Protein AF-A0A503AR56-F1 (afdb_monomer)

Radius of gyration: 16.12 Å; Cα contacts (8 Å, |Δi|>4): 61; chains: 1; bounding box: 33×20×62 Å

Foldseek 3Di:
DDPPPPPPPDLPLVVLLVLLVVLLVVLVPDPADDVVSLVSQLVSLPSLDDDDPLSVQLNVLSVLLNCCRVVVHDSVSNVVSSVSNSVSSVVVSVVSVVVVVVPDD

Structure (mmCIF, N/CA/C/O backbone):
data_AF-A0A503AR56-F1
#
_entry.id   AF-A0A503AR56-F1
#
loop_
_atom_site.group_PDB
_atom_site.id
_atom_site.type_symbol
_atom_site.label_atom_id
_atom_site.label_alt_id
_atom_site.label_comp_id
_atom_site.label_asym_id
_atom_site.label_entity_id
_atom_site.label_seq_id
_atom_site.pdbx_PDB_ins_code
_atom_site.Cartn_x
_atom_site.Cartn_y
_atom_site.Cartn_z
_atom_site.occupancy
_atom_site.B_iso_or_equiv
_atom_site.auth_seq_id
_atom_si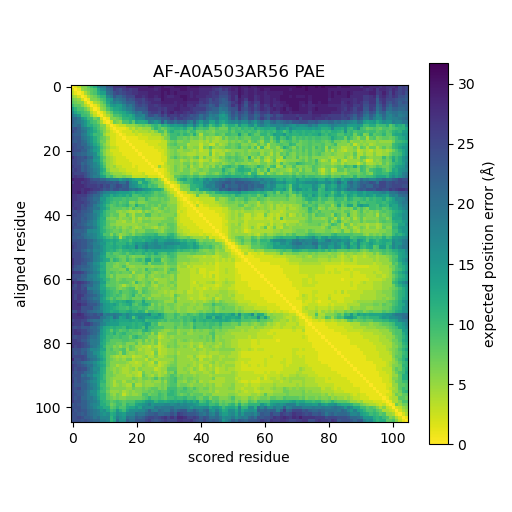te.auth_comp_i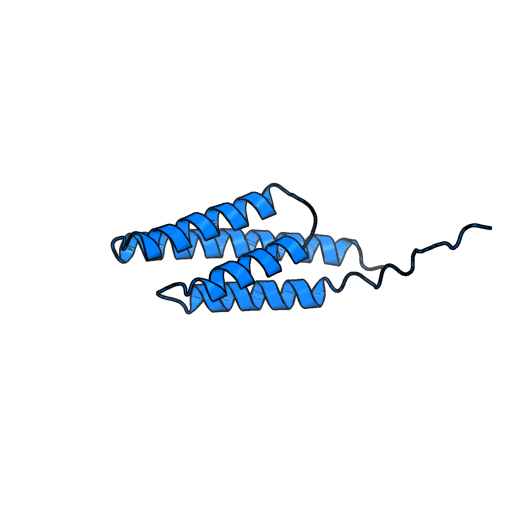d
_atom_site.auth_asym_id
_atom_site.auth_atom_id
_atom_site.pdbx_PDB_model_num
ATOM 1 N N . MET A 1 1 ? 10.529 -12.429 -45.351 1.00 41.44 1 MET A N 1
ATOM 2 C CA . MET A 1 1 ? 10.368 -11.083 -44.767 1.00 41.44 1 MET A CA 1
ATOM 3 C C . MET A 1 1 ? 9.553 -11.233 -43.495 1.00 41.44 1 MET A C 1
ATOM 5 O O . MET A 1 1 ? 8.413 -11.661 -43.588 1.00 41.44 1 MET A O 1
ATOM 9 N N . LEU A 1 2 ? 10.165 -11.001 -42.335 1.00 46.09 2 LEU A N 1
ATOM 10 C CA . LEU A 1 2 ? 9.494 -10.953 -41.031 1.00 46.09 2 LEU A CA 1
ATOM 11 C C . LEU A 1 2 ? 9.181 -9.482 -40.723 1.00 46.09 2 LEU A C 1
ATOM 13 O O . LEU A 1 2 ? 10.065 -8.653 -40.951 1.00 46.09 2 LEU A O 1
ATOM 17 N N . PRO A 1 3 ? 7.985 -9.129 -40.226 1.00 47.09 3 PRO A N 1
ATOM 18 C CA . PRO A 1 3 ? 7.785 -7.811 -39.652 1.00 47.09 3 PRO A CA 1
ATOM 19 C C . PRO A 1 3 ? 8.527 -7.766 -38.313 1.00 47.09 3 PRO A C 1
ATOM 21 O O . PRO A 1 3 ? 8.235 -8.541 -37.404 1.00 47.09 3 PRO A O 1
ATOM 24 N N . ALA A 1 4 ? 9.518 -6.883 -38.220 1.00 49.09 4 ALA A N 1
ATOM 25 C CA . ALA A 1 4 ? 10.117 -6.495 -36.955 1.00 49.09 4 ALA A CA 1
ATOM 26 C C . ALA A 1 4 ? 9.059 -5.724 -36.154 1.00 49.09 4 ALA A C 1
ATOM 28 O O . ALA A 1 4 ? 8.797 -4.554 -36.418 1.00 49.09 4 ALA A O 1
ATOM 29 N N . THR A 1 5 ? 8.394 -6.401 -35.225 1.00 51.50 5 THR A N 1
ATOM 30 C CA . THR A 1 5 ? 7.632 -5.747 -34.162 1.00 51.50 5 THR A CA 1
ATOM 31 C C . THR A 1 5 ? 8.609 -5.372 -33.060 1.00 51.50 5 THR A C 1
ATOM 33 O O . THR A 1 5 ? 8.810 -6.156 -32.142 1.00 51.50 5 THR A O 1
ATOM 36 N N . ASP A 1 6 ? 9.233 -4.206 -33.178 1.00 47.22 6 ASP A N 1
ATOM 37 C CA . ASP A 1 6 ? 9.986 -3.588 -32.079 1.00 47.22 6 ASP A CA 1
ATOM 38 C C . ASP A 1 6 ? 9.728 -2.073 -32.019 1.00 47.22 6 ASP A C 1
ATOM 40 O O . ASP A 1 6 ? 10.589 -1.279 -31.662 1.00 47.22 6 ASP A O 1
ATOM 44 N N . ASP A 1 7 ? 8.488 -1.664 -32.302 1.00 45.47 7 ASP A N 1
ATOM 45 C CA . ASP A 1 7 ? 7.937 -0.436 -31.718 1.00 45.47 7 ASP A CA 1
ATOM 46 C C . ASP A 1 7 ? 7.451 -0.761 -30.295 1.00 45.47 7 ASP A C 1
ATOM 48 O O . ASP A 1 7 ? 6.259 -0.757 -29.977 1.00 45.47 7 ASP A O 1
ATOM 52 N N . VAL A 1 8 ? 8.397 -1.114 -29.420 1.00 51.69 8 VAL A N 1
ATOM 53 C CA . VAL A 1 8 ? 8.179 -1.041 -27.976 1.00 51.69 8 VAL A CA 1
ATOM 54 C C . VAL A 1 8 ? 8.128 0.448 -27.668 1.00 51.69 8 VAL A C 1
ATOM 56 O O . VAL A 1 8 ? 9.158 1.121 -27.649 1.00 51.69 8 VAL A O 1
ATOM 59 N N . ALA A 1 9 ? 6.913 0.972 -27.487 1.00 46.16 9 ALA A N 1
ATOM 60 C CA . ALA A 1 9 ? 6.698 2.329 -27.001 1.00 46.16 9 ALA A CA 1
ATOM 61 C C . ALA A 1 9 ? 7.675 2.616 -25.843 1.00 46.16 9 ALA A C 1
ATOM 63 O O . ALA A 1 9 ? 7.875 1.728 -25.005 1.00 46.16 9 ALA A O 1
ATOM 64 N N . PRO A 1 10 ? 8.304 3.807 -25.787 1.00 48.94 10 PRO A N 1
ATOM 65 C CA . PRO A 1 10 ? 9.244 4.136 -24.724 1.00 48.94 10 PRO A CA 1
ATOM 66 C C . PRO A 1 10 ? 8.553 3.859 -23.396 1.00 48.94 10 PRO A C 1
ATOM 68 O O . PRO A 1 10 ? 7.491 4.422 -23.133 1.00 48.94 10 PRO A O 1
ATOM 71 N N . TRP A 1 11 ? 9.111 2.930 -22.615 1.00 52.88 11 TRP A N 1
ATOM 72 C CA . TRP A 1 11 ? 8.552 2.501 -21.338 1.00 52.88 11 TRP A CA 1
ATOM 73 C C . TRP A 1 11 ? 8.185 3.757 -20.541 1.00 52.88 11 TRP A C 1
ATOM 75 O O . TRP A 1 11 ? 9.099 4.518 -20.203 1.00 52.88 11 TRP A O 1
ATOM 85 N N . PRO A 1 12 ? 6.899 4.036 -20.258 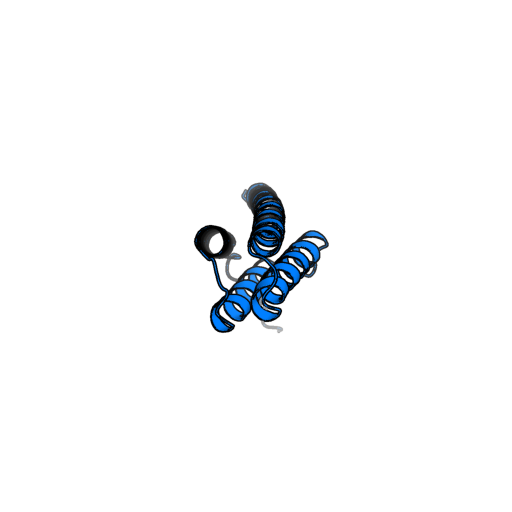1.00 65.06 12 PRO A N 1
ATOM 86 C CA . PRO A 1 12 ? 6.497 5.272 -19.604 1.00 65.06 12 PRO A CA 1
ATOM 87 C C . PRO A 1 12 ? 6.733 5.126 -18.099 1.00 65.06 12 PRO A C 1
ATOM 89 O O . PRO A 1 12 ? 5.832 5.227 -17.275 1.00 65.06 12 PRO A O 1
ATOM 92 N N . TRP A 1 13 ? 7.982 4.858 -17.715 1.00 65.00 13 TRP A N 1
ATOM 93 C CA . TRP A 1 13 ? 8.412 4.671 -16.333 1.00 65.00 13 TRP A CA 1
ATOM 94 C C . TRP A 1 13 ? 8.047 5.879 -15.462 1.00 65.00 13 TRP A C 1
ATOM 96 O O . TRP A 1 13 ? 7.785 5.715 -14.277 1.00 65.00 13 TRP A O 1
ATOM 106 N N . ARG A 1 14 ? 7.953 7.084 -16.047 1.00 66.12 14 ARG A N 1
ATOM 107 C CA . ARG A 1 14 ? 7.472 8.293 -15.359 1.00 66.12 14 ARG A CA 1
ATOM 108 C C . ARG A 1 14 ? 6.002 8.204 -14.955 1.00 66.12 14 ARG A C 1
ATOM 110 O O . ARG A 1 14 ? 5.676 8.613 -13.845 1.00 66.12 14 ARG A O 1
ATOM 117 N N . ASP A 1 15 ? 5.145 7.659 -15.814 1.00 76.12 15 ASP A N 1
ATOM 118 C CA . ASP A 1 15 ? 3.725 7.477 -15.500 1.00 76.12 15 ASP A CA 1
ATOM 119 C C . ASP A 1 15 ? 3.571 6.403 -14.416 1.00 76.12 15 ASP A C 1
ATOM 121 O O . ASP A 1 15 ? 2.863 6.606 -13.432 1.00 76.12 15 ASP A O 1
ATOM 125 N N . HIS A 1 16 ? 4.356 5.324 -14.502 1.00 70.81 16 HIS A N 1
ATOM 126 C CA . HIS A 1 16 ? 4.391 4.286 -13.470 1.00 70.81 16 HIS A CA 1
ATOM 127 C C . HIS A 1 16 ? 4.912 4.793 -12.113 1.00 70.81 16 HIS A C 1
ATOM 129 O O . HIS A 1 16 ? 4.390 4.410 -11.065 1.00 70.81 16 HIS A O 1
ATOM 135 N N . LEU A 1 17 ? 5.910 5.683 -12.099 1.00 73.75 17 LEU A N 1
ATOM 136 C CA . LEU A 1 17 ? 6.378 6.337 -10.872 1.00 73.75 17 LEU A CA 1
ATOM 137 C C . LEU A 1 17 ? 5.342 7.306 -10.301 1.00 73.75 17 LEU A C 1
ATOM 139 O O . LEU A 1 17 ? 5.181 7.382 -9.082 1.00 73.75 17 LEU A O 1
ATOM 143 N N . ALA A 1 18 ? 4.630 8.043 -11.155 1.00 77.94 18 ALA A N 1
ATOM 144 C CA . ALA A 1 18 ? 3.548 8.917 -10.720 1.00 77.94 18 ALA A CA 1
ATOM 145 C C . ALA A 1 18 ? 2.416 8.109 -10.065 1.00 77.94 18 ALA A C 1
ATOM 147 O O . ALA A 1 18 ? 1.914 8.507 -9.008 1.00 77.94 18 ALA A O 1
ATOM 148 N N . ASP A 1 19 ? 2.081 6.953 -10.640 1.00 78.94 19 ASP A N 1
ATOM 149 C CA . ASP A 1 19 ? 1.123 6.000 -10.085 1.00 78.94 19 ASP A CA 1
ATOM 150 C C . ASP A 1 19 ? 1.606 5.403 -8.754 1.00 78.94 19 ASP A C 1
ATOM 152 O O . ASP A 1 19 ? 0.834 5.346 -7.795 1.00 78.94 19 ASP A O 1
ATOM 156 N N . LEU A 1 20 ? 2.886 5.032 -8.637 1.00 76.62 20 LEU A N 1
ATOM 157 C CA . LEU A 1 20 ? 3.470 4.536 -7.384 1.00 76.62 20 LEU A CA 1
ATOM 158 C C . LEU A 1 20 ? 3.458 5.605 -6.283 1.00 76.62 20 LEU A C 1
ATOM 160 O O . LEU A 1 20 ? 3.075 5.338 -5.143 1.00 76.62 20 LEU A O 1
ATOM 164 N N . ALA A 1 21 ? 3.802 6.844 -6.629 1.00 78.00 21 ALA A N 1
ATOM 165 C CA . ALA A 1 21 ? 3.744 7.967 -5.705 1.00 78.00 21 ALA A CA 1
ATOM 166 C C . ALA A 1 21 ? 2.298 8.283 -5.285 1.00 78.00 21 ALA A C 1
ATOM 168 O O . ALA A 1 21 ? 2.048 8.649 -4.133 1.00 78.00 21 ALA A O 1
ATOM 169 N N . ALA A 1 22 ? 1.331 8.143 -6.197 1.00 80.75 22 ALA A N 1
ATOM 170 C CA . ALA A 1 22 ? -0.088 8.279 -5.888 1.00 80.75 22 ALA A CA 1
ATOM 171 C C . ALA A 1 22 ? -0.578 7.156 -4.964 1.00 80.75 22 ALA A C 1
ATOM 173 O O . ALA A 1 22 ? -1.292 7.447 -4.004 1.00 80.75 22 ALA A O 1
ATOM 174 N N . LEU A 1 23 ? -0.144 5.913 -5.193 1.00 79.75 23 LEU A N 1
ATOM 175 C CA . LEU A 1 23 ? -0.421 4.772 -4.320 1.00 79.75 23 LEU A CA 1
ATOM 176 C C . LEU A 1 23 ? 0.125 5.008 -2.908 1.00 79.75 23 LEU A C 1
ATOM 178 O O . LEU A 1 23 ? -0.617 4.887 -1.935 1.00 79.75 23 LEU A O 1
ATOM 182 N N . ARG A 1 24 ? 1.389 5.431 -2.792 1.00 79.19 24 ARG A N 1
ATOM 183 C CA . ARG A 1 24 ? 2.020 5.745 -1.503 1.00 79.19 24 ARG A CA 1
ATOM 184 C C . ARG A 1 24 ? 1.263 6.840 -0.751 1.00 79.19 24 ARG A C 1
ATOM 186 O O . ARG A 1 24 ? 1.003 6.700 0.441 1.00 79.19 24 ARG A O 1
ATOM 193 N N . ARG A 1 25 ? 0.856 7.913 -1.444 1.00 78.25 25 ARG A N 1
ATOM 194 C CA . ARG A 1 25 ? 0.009 8.974 -0.861 1.00 78.25 25 ARG A CA 1
ATOM 195 C C . ARG A 1 25 ? -1.364 8.452 -0.434 1.00 78.25 25 ARG A C 1
ATOM 197 O O . ARG A 1 25 ? -1.858 8.875 0.605 1.00 78.25 25 ARG A O 1
ATOM 204 N N . GLY A 1 26 ? -1.954 7.543 -1.209 1.00 75.31 26 GLY A N 1
ATOM 205 C CA . GLY A 1 26 ? -3.208 6.869 -0.873 1.00 75.31 26 GLY A CA 1
ATOM 206 C C . GLY A 1 26 ? -3.096 6.089 0.434 1.00 75.31 26 GLY A C 1
ATOM 207 O O . GLY A 1 26 ? -3.832 6.370 1.372 1.00 75.31 26 GLY A O 1
ATOM 208 N N . ILE A 1 27 ? -2.108 5.200 0.549 1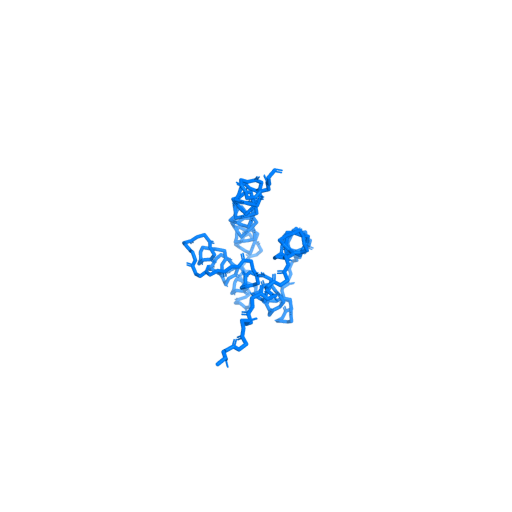.00 72.38 27 ILE A N 1
ATOM 209 C CA . ILE A 1 27 ? -1.862 4.403 1.764 1.00 72.38 27 ILE A CA 1
ATOM 210 C C . ILE A 1 27 ? -1.559 5.309 2.970 1.00 72.38 27 ILE A C 1
ATOM 212 O O . ILE A 1 27 ? -2.088 5.101 4.062 1.00 72.38 27 ILE A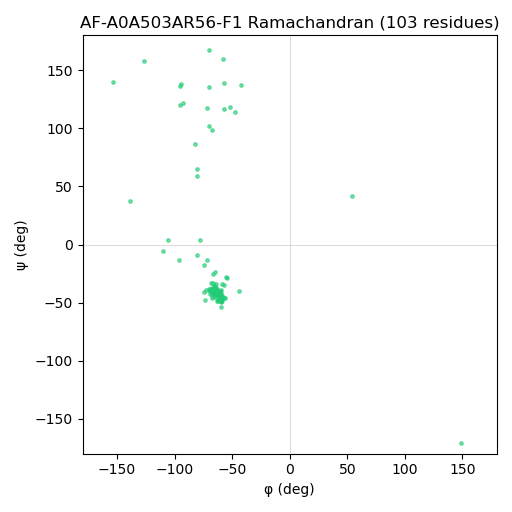 O 1
ATOM 216 N N . ALA A 1 28 ? -0.784 6.379 2.772 1.00 70.44 28 ALA A N 1
ATOM 217 C CA . ALA A 1 28 ? -0.494 7.360 3.819 1.00 70.44 28 ALA A CA 1
ATOM 218 C C . ALA A 1 28 ? -1.736 8.136 4.302 1.00 70.44 28 ALA A C 1
ATOM 220 O O . ALA A 1 28 ? -1.744 8.634 5.430 1.00 70.44 28 ALA A O 1
ATOM 221 N N . ALA A 1 29 ? -2.786 8.229 3.485 1.00 70.69 29 ALA A N 1
ATOM 222 C CA . ALA A 1 29 ? -4.046 8.882 3.833 1.00 70.69 29 ALA A CA 1
ATOM 223 C C . ALA A 1 29 ? -5.127 7.909 4.347 1.00 70.69 29 ALA A C 1
ATOM 225 O O . ALA A 1 29 ? -6.131 8.364 4.896 1.00 70.69 29 ALA A O 1
ATOM 226 N N . GLN A 1 30 ? -4.954 6.592 4.178 1.00 65.38 30 GLN A N 1
ATOM 227 C CA . GLN A 1 30 ? -5.993 5.595 4.456 1.00 65.38 30 GLN A CA 1
ATOM 228 C C . GLN A 1 30 ? -5.911 4.986 5.866 1.00 65.38 30 GLN A C 1
ATOM 230 O O . GLN A 1 30 ? -4.842 4.618 6.348 1.00 65.38 30 GLN A O 1
ATOM 235 N N . CYS A 1 31 ? -7.091 4.834 6.484 1.00 54.22 31 CYS A N 1
ATOM 236 C CA . CYS A 1 31 ? -7.336 4.085 7.728 1.00 54.22 31 CYS A CA 1
ATOM 237 C C . CYS A 1 31 ? -8.138 2.783 7.497 1.00 54.22 31 CYS A C 1
ATOM 239 O O . CYS A 1 31 ? -8.355 2.035 8.447 1.00 54.22 31 CYS A O 1
ATOM 241 N N . SER A 1 32 ? -8.609 2.530 6.270 1.00 48.22 32 SER A N 1
ATOM 242 C CA . SER A 1 32 ? -9.273 1.292 5.838 1.00 48.22 32 SER A CA 1
ATOM 243 C C . SER A 1 32 ? -9.072 1.112 4.334 1.00 48.22 32 SER A C 1
ATOM 245 O O . SER A 1 32 ? -9.197 2.093 3.602 1.00 48.22 32 SER A O 1
ATOM 247 N N . VAL A 1 33 ? -8.815 -0.110 3.879 1.00 56.12 33 VAL A N 1
ATOM 248 C CA . VAL A 1 33 ? -8.623 -0.441 2.466 1.00 56.12 33 VAL A CA 1
ATOM 249 C C . VAL A 1 33 ? -9.947 -0.926 1.881 1.00 56.12 33 VAL A C 1
ATOM 251 O O . VAL A 1 33 ? -10.512 -1.919 2.338 1.00 56.12 33 VAL A O 1
ATOM 254 N N . ASP A 1 34 ? -10.439 -0.220 0.864 1.00 66.06 34 ASP A N 1
ATOM 255 C CA . ASP A 1 34 ? -11.430 -0.759 -0.069 1.00 66.06 34 ASP A CA 1
ATOM 256 C C . ASP A 1 34 ? -10.742 -1.828 -0.938 1.00 66.06 34 ASP A C 1
ATOM 258 O O . ASP A 1 34 ? -9.636 -1.617 -1.439 1.00 66.06 34 ASP A O 1
ATOM 262 N N . ALA A 1 35 ? -11.384 -2.977 -1.157 1.00 62.66 35 ALA A N 1
ATOM 263 C CA . ALA A 1 35 ? -10.856 -4.029 -2.026 1.00 62.66 35 ALA A CA 1
ATOM 264 C C . ALA A 1 35 ? -10.511 -3.520 -3.445 1.00 62.66 35 ALA A C 1
ATOM 266 O O . ALA A 1 35 ? -9.590 -4.038 -4.084 1.00 62.66 35 ALA A O 1
ATOM 267 N N . ALA A 1 36 ? -11.206 -2.488 -3.937 1.00 69.19 36 ALA A N 1
ATOM 268 C CA . ALA A 1 36 ? -10.895 -1.832 -5.205 1.00 69.19 36 ALA A CA 1
ATOM 269 C C . ALA A 1 36 ? -9.525 -1.125 -5.192 1.00 69.19 36 ALA A C 1
ATOM 271 O O . ALA A 1 36 ? -8.805 -1.161 -6.198 1.00 69.19 36 ALA A O 1
ATOM 272 N N . ASP A 1 37 ? -9.133 -0.540 -4.058 1.00 72.44 37 ASP A N 1
ATOM 273 C CA . ASP A 1 37 ? -7.834 0.116 -3.896 1.00 72.44 37 ASP A CA 1
ATOM 274 C C . ASP A 1 37 ? -6.695 -0.907 -3.883 1.00 72.44 37 ASP A C 1
ATOM 276 O O . ASP A 1 37 ? -5.671 -0.683 -4.533 1.00 72.44 37 ASP A O 1
ATOM 280 N N . GLY A 1 38 ? -6.899 -2.072 -3.261 1.00 70.75 38 GLY A N 1
ATOM 281 C CA . GLY A 1 38 ? -5.922 -3.167 -3.277 1.00 70.75 38 GLY A CA 1
ATOM 282 C C . GLY A 1 38 ? -5.668 -3.738 -4.678 1.00 70.75 38 GLY A C 1
ATOM 283 O O . GLY A 1 38 ? -4.525 -3.967 -5.089 1.00 70.75 38 GLY A O 1
ATOM 284 N N . VAL A 1 39 ? -6.722 -3.886 -5.490 1.00 73.50 39 VAL A N 1
ATOM 285 C CA . VAL A 1 39 ? -6.590 -4.295 -6.903 1.00 73.50 39 VAL A CA 1
ATOM 286 C C . VAL A 1 39 ? -5.821 -3.249 -7.712 1.00 73.50 39 VAL A C 1
ATOM 288 O O . VAL A 1 39 ? -4.949 -3.600 -8.515 1.00 73.50 39 VAL A O 1
ATOM 291 N N . LYS A 1 40 ? -6.106 -1.960 -7.497 1.00 78.94 40 LYS A N 1
ATOM 292 C CA . LYS A 1 40 ? -5.385 -0.865 -8.155 1.00 78.94 40 LYS A CA 1
ATOM 293 C C . LYS A 1 40 ? -3.911 -0.844 -7.744 1.00 78.94 40 LYS A C 1
ATOM 295 O O . LYS A 1 40 ? -3.051 -0.717 -8.613 1.00 78.94 40 LYS A O 1
ATOM 300 N N . ALA A 1 41 ? -3.618 -1.041 -6.462 1.00 77.25 41 ALA A N 1
ATOM 301 C CA . ALA A 1 41 ? -2.265 -1.088 -5.922 1.00 77.25 41 ALA A CA 1
ATOM 302 C C . ALA A 1 41 ? -1.427 -2.205 -6.559 1.00 77.25 41 ALA A C 1
ATOM 304 O O . ALA A 1 41 ? -0.344 -1.950 -7.089 1.00 77.25 41 ALA A O 1
ATOM 305 N N . ARG A 1 42 ? -1.968 -3.429 -6.618 1.00 81.81 42 ARG A N 1
ATOM 306 C CA . ARG A 1 42 ? -1.306 -4.562 -7.285 1.00 81.81 42 ARG A CA 1
ATOM 307 C C . ARG A 1 42 ? -1.077 -4.292 -8.770 1.00 81.81 42 ARG A C 1
ATOM 309 O O . ARG A 1 42 ? -0.002 -4.589 -9.279 1.00 81.81 42 ARG A O 1
ATOM 316 N N . ARG A 1 43 ? -2.046 -3.686 -9.467 1.00 81.00 43 ARG A N 1
ATOM 317 C CA . ARG A 1 43 ? -1.900 -3.329 -10.888 1.00 81.00 43 ARG A CA 1
ATOM 318 C C . ARG A 1 43 ? -0.756 -2.339 -11.124 1.00 81.00 43 ARG A C 1
ATOM 320 O O . ARG A 1 43 ? -0.002 -2.524 -12.073 1.00 81.00 43 ARG A O 1
ATOM 327 N N . ILE A 1 44 ? -0.614 -1.333 -10.260 1.00 78.88 44 ILE A N 1
ATOM 328 C CA . ILE A 1 44 ? 0.488 -0.359 -10.313 1.00 78.88 44 ILE A CA 1
ATOM 329 C C . ILE A 1 44 ? 1.828 -1.073 -10.104 1.00 78.88 44 ILE A C 1
ATOM 331 O O . ILE A 1 44 ? 2.736 -0.917 -10.917 1.00 78.88 44 ILE A O 1
ATOM 335 N N . LEU A 1 45 ? 1.923 -1.925 -9.081 1.00 77.50 45 LEU A N 1
ATOM 336 C CA . LEU A 1 45 ? 3.133 -2.691 -8.777 1.00 77.50 45 LEU A CA 1
ATOM 337 C C . LEU A 1 45 ? 3.556 -3.612 -9.932 1.00 77.50 45 LEU A C 1
ATOM 339 O O . LEU A 1 45 ? 4.708 -3.572 -10.354 1.00 77.50 45 LEU A O 1
ATOM 343 N N . PHE A 1 46 ? 2.627 -4.376 -10.513 1.00 77.12 46 PHE A N 1
ATOM 344 C CA . PHE A 1 46 ? 2.920 -5.229 -11.672 1.00 77.12 46 PHE A CA 1
ATOM 345 C C . PHE A 1 46 ? 3.266 -4.441 -12.942 1.00 77.12 46 PHE A C 1
ATOM 347 O O . PHE A 1 46 ? 3.960 -4.962 -13.811 1.00 77.12 46 PHE A O 1
ATOM 354 N N . SER A 1 47 ? 2.803 -3.195 -13.070 1.00 76.19 47 SER A N 1
ATOM 355 C CA . SER A 1 47 ? 3.115 -2.355 -14.232 1.00 76.19 47 SER A CA 1
ATOM 356 C C . SER A 1 47 ? 4.547 -1.803 -14.230 1.00 76.19 47 SER A C 1
ATOM 358 O O . SER A 1 47 ? 5.045 -1.414 -15.280 1.00 76.19 47 SER A O 1
ATOM 360 N N . LEU A 1 48 ? 5.228 -1.813 -13.078 1.00 70.56 48 LEU A N 1
ATOM 361 C CA . LEU A 1 48 ? 6.583 -1.272 -12.910 1.00 70.56 48 LEU A CA 1
ATOM 362 C C . LEU A 1 48 ? 7.703 -2.215 -13.377 1.00 70.56 48 LEU A C 1
ATOM 364 O O . LEU A 1 48 ? 8.856 -1.789 -13.444 1.00 70.56 48 LEU A O 1
ATOM 368 N N . GLY A 1 49 ? 7.403 -3.473 -13.718 1.00 67.06 49 GLY A N 1
ATOM 369 C CA . GLY A 1 49 ? 8.383 -4.378 -14.316 1.00 67.06 49 GLY A CA 1
ATOM 370 C C . GLY A 1 49 ? 8.191 -5.854 -13.979 1.00 67.06 49 GLY A C 1
ATOM 371 O O . GLY A 1 49 ? 7.179 -6.276 -13.424 1.00 67.06 49 GLY A O 1
ATOM 372 N N . GLY A 1 50 ? 9.191 -6.654 -14.354 1.00 63.44 50 GLY A N 1
ATOM 373 C CA . GLY A 1 50 ? 9.224 -8.093 -14.094 1.00 63.44 50 GLY A CA 1
ATOM 374 C C . GLY A 1 50 ? 9.423 -8.445 -12.612 1.00 63.44 50 GLY A C 1
ATOM 375 O O . GLY A 1 50 ? 9.790 -7.585 -11.807 1.00 63.44 50 GLY A O 1
ATOM 376 N N . PRO A 1 51 ? 9.210 -9.720 -12.238 1.00 62.34 51 PRO A N 1
ATOM 377 C CA . PRO A 1 51 ? 9.340 -10.181 -10.860 1.00 62.34 51 PRO A CA 1
ATOM 378 C C . PRO A 1 51 ? 10.739 -9.881 -10.306 1.00 62.34 51 PRO A C 1
ATOM 380 O O . PRO A 1 51 ? 11.741 -10.401 -10.794 1.00 62.34 51 PRO A O 1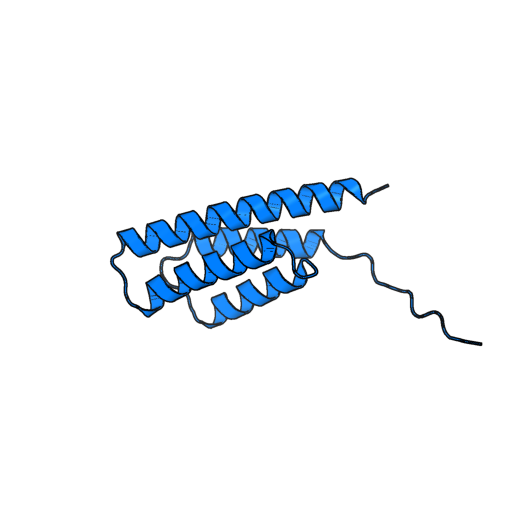
ATOM 383 N N . SER A 1 52 ? 10.796 -9.043 -9.271 1.00 77.25 52 SER A N 1
ATOM 384 C CA . SER A 1 52 ? 12.008 -8.699 -8.525 1.00 77.25 52 SER A CA 1
ATOM 385 C C . SER A 1 52 ? 11.780 -8.929 -7.032 1.00 77.25 52 SER A C 1
ATOM 387 O O . SER A 1 52 ? 10.639 -8.945 -6.567 1.00 77.25 52 SER A O 1
ATOM 389 N N . GLY A 1 53 ? 12.862 -9.104 -6.266 1.00 80.62 53 GLY A N 1
ATOM 390 C CA . GLY A 1 53 ? 12.761 -9.252 -4.810 1.00 80.62 53 GLY A CA 1
ATOM 391 C C . GLY A 1 53 ? 12.062 -8.060 -4.147 1.00 80.62 53 GLY A C 1
ATOM 392 O O . GLY A 1 53 ? 11.280 -8.247 -3.223 1.00 80.62 53 GLY A O 1
ATOM 393 N N . ASP A 1 54 ? 12.270 -6.854 -4.680 1.00 80.56 54 ASP A N 1
ATOM 394 C CA . ASP A 1 54 ? 11.642 -5.631 -4.176 1.00 80.56 54 ASP A CA 1
ATOM 395 C C . ASP A 1 54 ? 10.147 -5.553 -4.517 1.00 80.56 54 ASP A C 1
ATOM 397 O O . ASP A 1 54 ? 9.346 -5.164 -3.672 1.00 80.56 54 ASP A O 1
ATOM 401 N N . LEU A 1 55 ? 9.750 -5.986 -5.721 1.00 80.19 55 LEU A N 1
ATOM 402 C CA . LEU A 1 55 ? 8.337 -6.098 -6.096 1.00 80.19 55 LEU A CA 1
ATOM 403 C C . LEU A 1 55 ? 7.608 -7.108 -5.199 1.00 80.19 55 LEU A C 1
ATOM 405 O O . LEU A 1 55 ? 6.501 -6.840 -4.738 1.00 80.19 55 LEU A O 1
ATOM 409 N N . LEU A 1 56 ? 8.233 -8.259 -4.929 1.00 84.81 56 LEU A N 1
ATOM 410 C CA . LEU A 1 56 ? 7.671 -9.268 -4.031 1.00 84.81 56 LEU A CA 1
ATOM 411 C C . LEU A 1 56 ? 7.533 -8.734 -2.603 1.00 84.81 56 LEU A C 1
ATOM 413 O O . LEU A 1 56 ? 6.485 -8.930 -1.998 1.00 84.81 56 LEU A O 1
ATOM 417 N N . ALA A 1 57 ? 8.535 -8.010 -2.098 1.00 87.25 57 ALA A N 1
ATOM 418 C CA . ALA A 1 57 ? 8.463 -7.363 -0.790 1.00 87.25 57 ALA A CA 1
ATOM 419 C C . ALA A 1 57 ? 7.339 -6.313 -0.726 1.00 87.25 57 ALA A C 1
ATOM 421 O O . ALA A 1 57 ? 6.620 -6.247 0.267 1.00 87.25 57 ALA A O 1
ATOM 422 N N . ALA A 1 58 ? 7.149 -5.516 -1.784 1.00 84.94 58 ALA A N 1
ATOM 423 C CA . ALA A 1 58 ? 6.081 -4.518 -1.848 1.00 84.94 58 ALA A CA 1
ATOM 424 C C . ALA A 1 58 ? 4.682 -5.155 -1.867 1.00 84.94 58 ALA A C 1
ATOM 426 O O . ALA A 1 58 ? 3.782 -4.678 -1.178 1.00 84.94 58 ALA A O 1
ATOM 427 N N . LEU A 1 59 ? 4.503 -6.244 -2.623 1.00 85.81 59 LEU A N 1
ATOM 428 C CA . LEU A 1 59 ? 3.249 -7.004 -2.659 1.00 85.81 59 LEU A CA 1
ATOM 429 C C . LEU A 1 59 ? 2.938 -7.658 -1.308 1.00 85.81 59 LEU A C 1
ATOM 431 O O . LEU A 1 59 ? 1.802 -7.613 -0.854 1.00 85.81 59 LEU A O 1
ATOM 435 N N . ASP A 1 60 ? 3.947 -8.232 -0.664 1.00 88.00 60 ASP A N 1
ATOM 436 C CA . ASP A 1 60 ? 3.834 -8.890 0.636 1.00 88.00 60 ASP A CA 1
ATOM 437 C C . ASP A 1 60 ? 3.526 -7.891 1.768 1.00 88.00 60 AS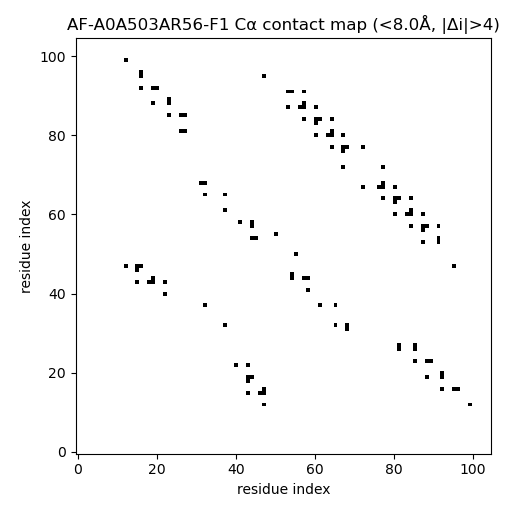P A C 1
ATOM 439 O O . ASP A 1 60 ? 2.643 -8.130 2.591 1.00 88.00 60 ASP A O 1
ATOM 443 N N . ALA A 1 61 ? 4.165 -6.718 1.772 1.00 87.44 61 ALA A N 1
ATOM 444 C CA . ALA A 1 61 ? 3.855 -5.662 2.735 1.00 87.44 61 ALA A CA 1
ATOM 445 C C . ALA A 1 61 ? 2.445 -5.074 2.530 1.00 87.44 61 ALA A C 1
ATOM 447 O O . ALA A 1 61 ? 1.758 -4.753 3.502 1.00 87.44 61 ALA A O 1
ATOM 448 N N . LEU A 1 62 ? 1.997 -4.954 1.275 1.00 85.50 62 LEU A N 1
ATOM 449 C CA . LEU A 1 62 ? 0.625 -4.564 0.949 1.00 85.50 62 LEU A CA 1
ATOM 450 C C . LEU A 1 62 ? -0.386 -5.611 1.442 1.00 85.50 62 LEU A C 1
ATOM 452 O O . LEU A 1 62 ? -1.367 -5.240 2.080 1.00 85.50 62 LEU A O 1
ATOM 456 N N . ASP A 1 63 ? -0.125 -6.900 1.212 1.00 87.06 63 ASP A N 1
ATOM 457 C CA . ASP A 1 63 ? -0.988 -7.999 1.665 1.00 87.06 63 ASP A CA 1
ATOM 458 C C . ASP A 1 63 ? -1.145 -8.006 3.193 1.00 87.06 63 ASP A C 1
ATOM 460 O O . ASP A 1 63 ? -2.263 -8.082 3.698 1.00 87.06 63 ASP A O 1
ATOM 464 N N . ARG A 1 64 ? -0.051 -7.813 3.947 1.00 87.00 64 ARG A N 1
ATOM 465 C CA . ARG A 1 64 ? -0.111 -7.690 5.416 1.00 87.00 64 ARG A CA 1
ATOM 466 C C . ARG A 1 64 ? -0.977 -6.524 5.878 1.00 87.00 64 ARG A C 1
ATOM 468 O O . ARG A 1 64 ? -1.750 -6.676 6.821 1.00 87.00 64 ARG A O 1
ATOM 475 N N . PHE A 1 65 ? -0.853 -5.366 5.234 1.00 82.69 65 PHE A N 1
ATOM 476 C CA . PHE A 1 65 ? -1.648 -4.191 5.580 1.00 82.69 65 PHE A CA 1
ATOM 477 C C . PHE A 1 65 ? -3.138 -4.387 5.261 1.00 82.69 65 PHE A C 1
ATOM 479 O O . PHE A 1 65 ? -3.986 -4.123 6.114 1.00 82.69 65 PHE A O 1
ATOM 486 N N . GLU A 1 66 ? -3.460 -4.900 4.068 1.00 84.06 66 GLU A N 1
ATOM 487 C CA . GLU A 1 66 ? -4.832 -5.248 3.672 1.00 84.06 66 GLU A CA 1
ATOM 488 C C . GLU A 1 66 ? -5.446 -6.252 4.653 1.00 84.06 66 GLU A C 1
ATOM 490 O O . GLU A 1 66 ? -6.568 -6.066 5.133 1.00 84.06 66 GLU A O 1
ATOM 495 N N . ARG A 1 67 ? -4.678 -7.285 5.008 1.00 84.00 67 ARG A N 1
ATOM 496 C CA . ARG A 1 67 ? -5.082 -8.318 5.954 1.00 84.00 67 ARG A CA 1
ATOM 497 C C . ARG A 1 67 ? -5.360 -7.759 7.345 1.00 84.00 67 ARG A C 1
ATOM 499 O O . ARG A 1 67 ? -6.407 -8.079 7.894 1.00 84.00 67 ARG A O 1
ATOM 506 N N . ALA A 1 68 ? -4.504 -6.888 7.879 1.00 83.38 68 ALA A N 1
ATOM 507 C CA . ALA A 1 68 ? -4.713 -6.269 9.191 1.00 83.38 68 ALA A CA 1
ATOM 508 C C . ALA A 1 68 ? -6.028 -5.469 9.258 1.00 83.38 68 ALA A C 1
ATOM 510 O O . ALA A 1 68 ? -6.710 -5.438 10.282 1.00 83.38 68 ALA A O 1
ATOM 511 N N . ILE A 1 69 ? -6.427 -4.841 8.150 1.00 78.94 69 ILE A N 1
ATOM 512 C CA . ILE A 1 69 ? -7.705 -4.129 8.067 1.00 78.94 69 ILE A CA 1
ATOM 513 C C . ILE A 1 69 ? -8.882 -5.105 7.994 1.00 78.94 69 ILE A C 1
ATOM 515 O O . ILE A 1 69 ? -9.863 -4.925 8.716 1.00 78.94 69 ILE A O 1
ATOM 519 N N . VAL A 1 70 ? -8.800 -6.123 7.132 1.00 81.38 70 VAL A N 1
ATOM 520 C CA . VAL A 1 70 ? -9.876 -7.113 6.935 1.00 81.38 70 VAL A CA 1
ATOM 521 C C . VAL A 1 70 ? -10.098 -7.962 8.185 1.00 81.38 70 VAL A C 1
ATOM 523 O O . VAL A 1 70 ? -11.240 -8.253 8.536 1.00 81.38 70 VAL A O 1
ATOM 526 N N . GLU A 1 71 ? -9.023 -8.339 8.872 1.00 84.62 71 GLU A N 1
ATOM 527 C CA . GLU A 1 71 ? -9.065 -9.113 10.116 1.00 84.62 71 GLU A CA 1
ATOM 528 C C . GLU A 1 71 ? -9.426 -8.244 11.338 1.00 84.62 71 GLU A C 1
ATOM 530 O O . GLU A 1 71 ? -9.530 -8.761 12.449 1.00 84.62 71 GLU A O 1
ATOM 535 N N . CYS A 1 72 ? -9.723 -6.951 11.132 1.00 74.12 72 CYS A N 1
ATOM 536 C CA . CYS A 1 72 ? -10.100 -5.998 12.176 1.00 74.12 72 CYS A CA 1
ATOM 537 C C . CYS A 1 72 ? -9.073 -5.932 13.317 1.00 74.12 72 CYS A C 1
ATOM 539 O O . CYS A 1 72 ? -9.449 -5.863 14.494 1.00 74.12 72 CYS A O 1
ATOM 541 N N . ASP A 1 73 ? -7.783 -5.936 12.975 1.00 77.44 73 ASP A N 1
ATOM 542 C CA . ASP A 1 73 ? -6.715 -5.824 13.959 1.00 77.44 73 ASP A CA 1
ATOM 543 C C . ASP A 1 73 ? -6.841 -4.541 14.790 1.00 77.44 73 ASP A C 1
ATOM 545 O O . ASP A 1 73 ? -7.462 -3.539 14.413 1.00 77.44 73 ASP A O 1
ATOM 549 N N . ALA A 1 74 ? -6.199 -4.545 15.959 1.00 83.19 74 ALA A N 1
ATOM 550 C CA . ALA A 1 74 ? -6.125 -3.350 16.778 1.00 83.19 74 ALA A CA 1
ATOM 551 C C . ALA A 1 74 ? -5.484 -2.202 15.979 1.00 83.19 74 ALA A C 1
ATOM 553 O O . ALA A 1 74 ? -4.472 -2.384 15.302 1.00 83.19 74 ALA A O 1
ATOM 554 N N . ARG A 1 75 ? -6.026 -0.986 16.127 1.00 79.50 75 ARG A N 1
ATOM 555 C CA . ARG A 1 75 ? -5.527 0.222 15.445 1.00 79.50 75 ARG A CA 1
ATOM 556 C C . ARG A 1 75 ? -3.988 0.374 15.465 1.00 79.50 75 ARG A C 1
ATOM 558 O O . ARG A 1 75 ? -3.451 0.766 14.434 1.00 79.50 75 ARG A O 1
ATOM 565 N N . PRO A 1 76 ? -3.255 0.063 16.557 1.00 82.12 76 PRO A N 1
ATOM 566 C CA . PRO A 1 76 ? -1.791 0.119 16.549 1.00 82.12 76 PRO A CA 1
ATOM 567 C C . PRO A 1 76 ? -1.117 -0.871 15.586 1.00 82.12 76 PRO A C 1
ATOM 569 O O . PRO A 1 76 ? -0.081 -0.543 15.019 1.00 82.12 76 PRO A O 1
ATOM 572 N N . ALA A 1 77 ? -1.688 -2.062 15.391 1.00 82.69 77 ALA A N 1
ATOM 573 C CA . ALA A 1 77 ? -1.149 -3.072 14.482 1.00 82.69 77 ALA A CA 1
ATOM 574 C C . ALA A 1 77 ? -1.407 -2.694 13.017 1.00 82.69 77 ALA A C 1
ATOM 576 O O . ALA A 1 77 ? -0.492 -2.757 12.199 1.00 82.69 77 ALA A O 1
ATOM 577 N N . ILE A 1 78 ? -2.606 -2.178 12.715 1.00 80.06 78 ILE A N 1
ATOM 578 C CA . ILE A 1 78 ? -2.920 -1.600 11.398 1.00 80.06 78 ILE A CA 1
ATOM 579 C C . ILE A 1 78 ? -1.924 -0.484 11.058 1.00 80.06 78 ILE A C 1
ATOM 581 O O . ILE A 1 78 ? -1.376 -0.459 9.959 1.00 80.06 78 ILE A O 1
ATOM 585 N N . GLU A 1 79 ? -1.643 0.414 12.007 1.00 82.38 79 GLU A N 1
ATOM 586 C CA . GLU A 1 79 ? -0.684 1.503 11.801 1.00 82.38 79 GLU A CA 1
ATOM 587 C C . GLU A 1 79 ? 0.750 0.993 11.595 1.00 82.38 79 GLU A C 1
ATOM 589 O O . GLU A 1 79 ? 1.464 1.508 10.737 1.00 82.38 79 GLU A O 1
ATOM 594 N N . ALA A 1 80 ? 1.168 -0.045 12.324 1.00 87.44 80 ALA A N 1
ATOM 595 C CA . ALA A 1 80 ? 2.483 -0.655 12.145 1.00 87.44 80 ALA A CA 1
ATOM 596 C C . ALA A 1 80 ? 2.647 -1.255 10.738 1.00 87.44 80 ALA A C 1
ATOM 598 O O . ALA A 1 80 ? 3.627 -0.952 10.056 1.00 87.44 80 ALA A O 1
ATOM 599 N N . HIS A 1 81 ? 1.664 -2.029 10.268 1.00 86.94 81 HIS A N 1
ATOM 600 C CA . HIS A 1 81 ? 1.686 -2.600 8.918 1.00 86.94 81 HIS A CA 1
ATOM 601 C C . HIS A 1 81 ? 1.580 -1.532 7.827 1.00 86.94 81 HIS A C 1
ATOM 603 O O . HIS A 1 81 ? 2.213 -1.651 6.779 1.00 86.94 81 HIS A O 1
ATOM 609 N N . ARG A 1 82 ? 0.853 -0.441 8.087 1.00 84.50 82 ARG A N 1
ATOM 610 C CA . ARG A 1 82 ? 0.804 0.720 7.193 1.00 84.50 82 ARG A CA 1
ATOM 611 C C . ARG A 1 82 ? 2.179 1.361 7.027 1.00 84.50 82 ARG A C 1
ATOM 613 O O . ARG A 1 82 ? 2.600 1.621 5.902 1.00 84.50 82 ARG A O 1
ATOM 620 N N . LEU A 1 83 ? 2.886 1.601 8.132 1.00 87.56 83 LEU A N 1
ATOM 621 C CA . LEU A 1 83 ? 4.229 2.186 8.120 1.00 87.56 83 LEU A CA 1
ATOM 622 C C . LEU A 1 83 ? 5.248 1.264 7.441 1.00 87.56 83 LEU A C 1
ATOM 624 O O . LEU A 1 83 ? 6.068 1.740 6.658 1.00 87.56 83 LEU A O 1
ATOM 628 N N . GLU A 1 84 ? 5.165 -0.043 7.689 1.00 88.88 84 GLU A N 1
ATOM 629 C CA . GLU A 1 84 ? 5.987 -1.051 7.011 1.00 88.88 84 GLU A CA 1
ATOM 630 C C . GLU A 1 84 ? 5.753 -1.025 5.493 1.00 88.88 84 GLU A C 1
ATOM 632 O O . GLU A 1 84 ? 6.704 -0.911 4.718 1.00 88.88 84 GLU A O 1
ATOM 637 N N . CYS A 1 85 ? 4.487 -1.033 5.062 1.00 84.88 85 CYS A N 1
ATOM 638 C CA . CYS A 1 85 ? 4.112 -0.948 3.653 1.00 84.88 85 CYS A CA 1
ATOM 639 C C . CYS A 1 85 ? 4.651 0.330 2.992 1.00 84.88 85 CYS A C 1
ATOM 641 O O . CYS A 1 85 ? 5.257 0.271 1.921 1.00 84.88 85 CYS A O 1
ATOM 643 N N . LEU A 1 86 ? 4.516 1.484 3.654 1.00 85.56 86 LEU A N 1
ATOM 644 C CA . LEU A 1 86 ? 5.043 2.754 3.151 1.00 85.56 86 LEU A CA 1
ATOM 645 C C . LEU A 1 86 ? 6.568 2.739 2.996 1.00 85.56 86 LEU A C 1
ATOM 647 O O . LEU A 1 86 ? 7.067 3.219 1.978 1.00 85.56 86 LEU A O 1
ATOM 651 N N . ALA A 1 87 ? 7.294 2.175 3.963 1.00 87.88 87 ALA A N 1
ATOM 652 C CA . ALA A 1 87 ? 8.752 2.098 3.921 1.00 87.88 87 ALA A CA 1
ATOM 653 C C . ALA A 1 87 ? 9.252 1.207 2.773 1.00 87.88 87 ALA A C 1
ATOM 655 O O . ALA A 1 87 ? 10.232 1.543 2.104 1.00 87.88 87 ALA A O 1
ATOM 656 N N . VAL A 1 88 ? 8.574 0.086 2.514 1.00 87.50 88 VAL A N 1
ATOM 657 C CA . VAL A 1 88 ? 8.919 -0.805 1.398 1.00 87.50 88 VAL A CA 1
ATOM 658 C C . VAL A 1 88 ? 8.606 -0.143 0.053 1.00 87.50 88 VAL A C 1
ATOM 660 O O . VAL A 1 88 ? 9.428 -0.197 -0.862 1.00 87.50 88 VAL A O 1
ATOM 663 N N . LEU A 1 89 ? 7.458 0.531 -0.066 1.00 83.62 89 LEU A N 1
ATOM 664 C CA . LEU A 1 89 ? 7.087 1.251 -1.288 1.00 83.62 89 LEU A CA 1
ATOM 665 C C . LEU A 1 89 ? 8.034 2.415 -1.594 1.00 83.62 89 LEU A C 1
ATOM 667 O O . LEU A 1 89 ? 8.354 2.638 -2.757 1.00 83.62 89 LEU A O 1
ATOM 671 N N . GLU A 1 90 ? 8.500 3.138 -0.575 1.00 86.38 90 GLU A N 1
ATOM 672 C CA . GLU A 1 90 ? 9.496 4.203 -0.732 1.00 86.38 90 GLU A CA 1
ATOM 673 C C . GLU A 1 90 ? 10.826 3.652 -1.258 1.00 86.38 90 GLU A C 1
ATOM 675 O O . GLU A 1 90 ? 11.332 4.131 -2.272 1.00 86.38 90 GLU A O 1
ATOM 680 N N . GLN A 1 91 ? 11.341 2.576 -0.657 1.00 85.50 91 GLN A N 1
ATOM 681 C CA . GLN A 1 91 ? 12.563 1.919 -1.133 1.00 85.50 91 GLN A CA 1
ATOM 682 C C . GLN A 1 91 ? 12.426 1.396 -2.567 1.00 85.50 91 GLN A C 1
ATOM 684 O O . GLN A 1 91 ? 13.363 1.501 -3.364 1.00 85.50 91 GLN A O 1
ATOM 689 N N . PHE A 1 92 ? 11.264 0.834 -2.908 1.00 83.06 92 PHE A N 1
ATOM 690 C CA . PHE A 1 92 ? 10.984 0.371 -4.261 1.00 83.06 92 PHE A CA 1
ATOM 691 C C . PHE A 1 92 ? 10.940 1.539 -5.252 1.00 83.06 92 PHE A C 1
ATOM 693 O O . PHE A 1 92 ? 11.587 1.475 -6.298 1.00 83.06 92 PHE A O 1
ATOM 700 N N . GLN A 1 93 ? 10.266 2.635 -4.891 1.00 81.25 93 GLN A N 1
ATOM 701 C CA . GLN A 1 93 ? 10.199 3.848 -5.702 1.00 81.25 93 GLN A CA 1
ATOM 702 C C . GLN A 1 93 ? 11.597 4.420 -5.971 1.00 81.25 93 GLN A C 1
ATOM 704 O O . GLN A 1 93 ? 11.940 4.661 -7.127 1.00 81.25 93 GLN A O 1
ATOM 709 N N . GLU A 1 94 ? 12.432 4.568 -4.940 1.00 83.81 94 GLU A N 1
ATOM 710 C CA . GLU A 1 94 ? 13.803 5.067 -5.092 1.00 83.81 94 GLU A CA 1
A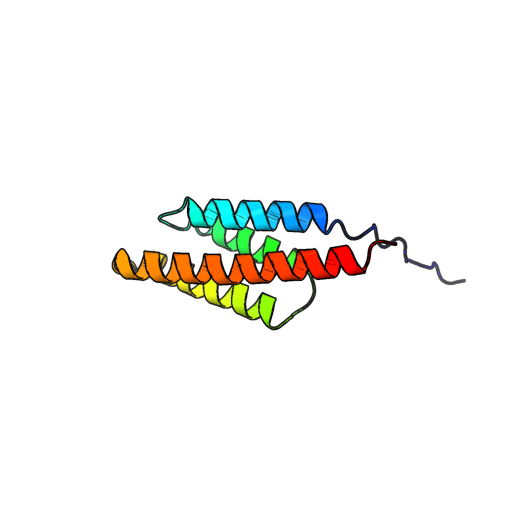TOM 711 C C . GLU A 1 94 ? 14.648 4.183 -6.017 1.00 83.81 94 GLU A C 1
ATOM 713 O O . GLU A 1 94 ? 15.462 4.676 -6.802 1.00 83.81 94 GLU A O 1
ATOM 718 N N . LYS A 1 95 ? 14.488 2.859 -5.929 1.00 80.19 95 LYS A N 1
ATOM 719 C CA . LYS A 1 95 ? 15.197 1.925 -6.811 1.00 80.19 95 LYS A CA 1
ATOM 720 C C . LYS A 1 95 ? 14.726 2.054 -8.256 1.00 80.19 95 LYS A C 1
ATOM 722 O O . LYS A 1 95 ? 15.568 2.102 -9.152 1.00 80.19 95 LYS A O 1
ATOM 727 N N . CYS A 1 96 ? 13.418 2.157 -8.485 1.00 75.62 96 CYS A N 1
ATOM 728 C CA . CYS A 1 96 ? 12.856 2.409 -9.811 1.00 75.62 96 CYS A CA 1
ATOM 729 C C . CYS A 1 96 ? 13.358 3.741 -10.394 1.00 75.62 96 CYS A C 1
ATOM 731 O O . CYS A 1 96 ? 13.749 3.782 -11.559 1.00 75.62 96 CYS A O 1
ATOM 733 N N . GLU A 1 97 ? 13.430 4.802 -9.586 1.00 78.94 97 GLU A N 1
ATOM 734 C CA . GLU A 1 97 ? 13.984 6.105 -9.981 1.00 78.94 97 GLU A CA 1
ATOM 735 C C . GLU A 1 97 ? 15.467 6.009 -10.377 1.00 78.94 97 GLU A C 1
ATOM 737 O O . GLU A 1 97 ? 15.872 6.546 -11.411 1.00 78.94 97 GLU A O 1
ATOM 742 N N . ARG A 1 98 ? 16.286 5.278 -9.608 1.00 78.38 98 ARG A N 1
ATOM 743 C CA . ARG A 1 98 ? 17.711 5.061 -9.928 1.00 78.38 98 ARG A CA 1
ATOM 744 C C . ARG A 1 98 ? 17.905 4.258 -11.215 1.00 78.38 98 ARG A C 1
ATOM 746 O O . ARG A 1 98 ? 18.772 4.600 -12.015 1.00 78.38 98 ARG A O 1
ATOM 753 N N . LEU A 1 99 ? 17.105 3.212 -11.425 1.00 71.88 99 LEU A N 1
ATOM 754 C CA . LEU A 1 99 ? 17.169 2.376 -12.628 1.00 71.88 99 LEU A CA 1
ATOM 755 C C . LEU A 1 99 ? 16.696 3.130 -13.880 1.00 71.88 99 LEU A C 1
ATOM 757 O O . LEU A 1 99 ? 17.336 3.022 -14.927 1.00 71.88 99 LEU A O 1
ATOM 761 N N . GLY A 1 100 ? 15.633 3.934 -13.764 1.00 64.50 100 GLY A N 1
ATOM 762 C CA . GLY A 1 100 ? 15.142 4.796 -14.845 1.00 64.50 100 GLY A CA 1
ATOM 763 C C . GLY A 1 100 ? 16.097 5.945 -15.188 1.00 64.50 100 GLY A C 1
ATOM 764 O O . GLY A 1 100 ? 16.231 6.311 -16.352 1.00 64.50 100 GLY A O 1
ATOM 765 N N . SER A 1 101 ? 16.826 6.475 -14.199 1.00 58.62 101 SER A N 1
ATOM 766 C CA . SER A 1 101 ? 17.882 7.477 -14.411 1.00 58.62 101 SER A CA 1
ATOM 767 C C . SER A 1 101 ? 19.108 6.892 -15.130 1.00 58.62 101 SER A C 1
ATOM 769 O O . SER A 1 101 ? 19.666 7.527 -16.020 1.00 58.62 101 SER A O 1
ATOM 771 N 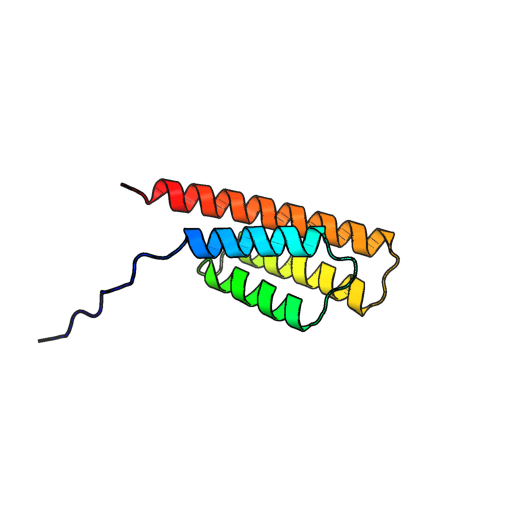N . ALA A 1 102 ? 19.491 5.648 -14.817 1.00 57.19 102 ALA A N 1
ATOM 772 C CA . ALA A 1 102 ? 20.636 4.966 -15.431 1.00 57.19 102 ALA A CA 1
ATOM 773 C C . ALA A 1 102 ? 20.422 4.538 -16.899 1.00 57.19 102 ALA A C 1
ATOM 775 O O . ALA A 1 102 ? 21.380 4.162 -17.571 1.00 57.19 102 ALA A O 1
ATOM 776 N N . THR A 1 103 ? 19.182 4.570 -17.395 1.00 52.53 103 THR A N 1
ATOM 777 C CA . THR A 1 103 ? 18.810 4.183 -18.771 1.00 52.53 103 THR A CA 1
ATOM 778 C C . THR A 1 103 ? 18.483 5.375 -19.677 1.00 52.53 103 THR A C 1
ATOM 780 O O . THR A 1 103 ? 18.121 5.177 -20.836 1.00 52.53 103 THR A O 1
ATOM 783 N N . SER A 1 104 ? 18.644 6.610 -19.188 1.00 40.19 104 SER A N 1
ATOM 784 C CA . SER A 1 104 ? 18.464 7.829 -19.983 1.00 40.19 104 SER A CA 1
ATOM 785 C C . SER A 1 104 ? 19.818 8.266 -20.585 1.00 40.19 104 SER A C 1
ATOM 787 O O . SER A 1 104 ? 20.755 8.454 -19.810 1.00 40.19 104 SER A O 1
ATOM 789 N N . PRO A 1 105 ? 19.957 8.386 -21.924 1.00 47.69 105 PRO A N 1
ATOM 790 C CA . PRO A 1 105 ? 21.198 8.815 -22.581 1.00 47.69 105 PRO A CA 1
ATOM 791 C C . PRO A 1 105 ? 21.541 10.290 -22.335 1.00 47.69 105 PRO A C 1
ATOM 793 O O . PRO A 1 105 ? 20.608 11.086 -22.068 1.00 47.69 105 PRO A O 1
#

Mean predicted aligned error: 10.33 Å

Nearest PDB structures (foldseek):
  7ah0-assembly1_A  TM=4.763E-01  e=8.542E-01  synthetic construct
  3gei-assembly2_C  TM=5.082E-01  e=2.506E+00  Chlorobaculum tepidum

pLDDT: mean 73.34, std 12.99, range [40.19, 88.88]

Solvent-accessible surface area (backbone atoms only — not comparable to full-atom values): 6154 Å² total; per-residue (Å²): 138,79,86,84,86,73,84,69,68,78,78,60,59,66,58,46,48,53,48,49,53,49,47,50,53,46,59,76,71,52,93,68,77,53,73,68,56,53,54,51,48,52,51,48,58,59,68,71,52,77,99,40,75,59,57,52,49,37,53,52,30,44,48,51,29,50,44,31,52,75,70,63,47,58,70,70,57,34,51,49,32,44,52,51,27,48,54,43,45,50,55,44,49,55,50,52,50,53,54,56,58,74,72,58,133

Secondary structure (DSSP, 8-state):
------------HHHHHHHHHHHHHHHHH-SS--HHHHHHHHHHHHHT-S--HHHHHHHHHHHHHHHHHHTT--HHHHHHHHHHHHHHHHHHHHHHHHHHHHT--

Sequence (105 aa):
MLPATDDVAPWPWRDHLADLAALRRGIAAQCSVDAADGVKARRILFSLGGPSGDLLAALDALDRFERAIVECDARPAIEAHRLECLAVLEQFQEKCERLGSATSP